Protein AF-A0A938LNA9-F1 (afdb_monomer_lite)

Radius of gyration: 14.67 Å; chains: 1; bounding box: 34×28×42 Å

Structure (mmCIF, N/CA/C/O backbone):
data_AF-A0A938LNA9-F1
#
_entry.id   AF-A0A938LNA9-F1
#
loop_
_atom_site.group_PDB
_atom_site.id
_atom_site.type_symbol
_atom_site.label_atom_id
_atom_site.label_alt_id
_atom_site.label_comp_id
_atom_site.label_asym_id
_atom_site.label_entity_id
_atom_site.label_seq_id
_atom_site.pdbx_PDB_ins_code
_atom_site.Cartn_x
_atom_site.Cartn_y
_atom_site.Cartn_z
_atom_site.occupancy
_atom_site.B_iso_or_equiv
_atom_site.auth_seq_id
_atom_site.auth_comp_id
_atom_site.auth_asym_id
_atom_site.auth_atom_id
_atom_site.pdbx_PDB_model_num
ATOM 1 N N . MET A 1 1 ? 15.488 -8.544 -20.578 1.00 65.88 1 MET A N 1
ATOM 2 C CA . MET A 1 1 ? 14.953 -7.813 -19.410 1.00 65.88 1 MET A CA 1
ATOM 3 C C . MET A 1 1 ? 13.830 -6.929 -19.903 1.00 65.88 1 MET A C 1
ATOM 5 O O . MET A 1 1 ? 14.088 -6.083 -20.751 1.00 65.88 1 MET A O 1
ATOM 9 N N . ASP A 1 2 ? 12.615 -7.144 -19.414 1.00 81.62 2 ASP A N 1
ATOM 10 C CA . ASP A 1 2 ? 11.465 -6.305 -19.762 1.00 81.62 2 ASP A CA 1
ATOM 11 C C . ASP A 1 2 ? 11.602 -4.916 -19.141 1.00 81.62 2 ASP A C 1
ATOM 13 O O . ASP A 1 2 ? 12.120 -4.757 -18.031 1.00 81.62 2 ASP A O 1
ATOM 17 N N . SER A 1 3 ? 11.161 -3.896 -19.876 1.00 93.69 3 SER A N 1
ATOM 18 C CA . SER A 1 3 ? 11.146 -2.529 -19.359 1.00 93.69 3 SER A CA 1
ATOM 19 C C . SER A 1 3 ? 10.048 -2.359 -18.302 1.00 93.69 3 SER A C 1
ATOM 21 O O . SER A 1 3 ? 9.056 -3.085 -18.305 1.00 93.69 3 SER A O 1
ATOM 23 N N . GLU A 1 4 ? 10.194 -1.366 -17.418 1.00 94.50 4 GLU A N 1
ATOM 24 C CA . GLU A 1 4 ? 9.159 -1.014 -16.429 1.00 94.50 4 GLU A CA 1
ATOM 25 C C . GLU A 1 4 ? 7.805 -0.767 -17.106 1.00 94.50 4 GLU A C 1
ATOM 27 O O . GLU A 1 4 ? 6.783 -1.276 -16.663 1.00 94.50 4 GLU A O 1
ATOM 32 N N . LEU A 1 5 ? 7.813 -0.041 -18.226 1.00 95.94 5 LEU A N 1
ATOM 33 C CA . LEU A 1 5 ? 6.607 0.272 -18.981 1.00 95.94 5 LEU A CA 1
ATOM 34 C C . LEU A 1 5 ? 5.895 -0.986 -19.494 1.00 95.94 5 LEU A C 1
ATOM 36 O O . LEU A 1 5 ? 4.668 -1.054 -19.427 1.00 95.94 5 LEU A O 1
ATOM 40 N N . GLU A 1 6 ? 6.650 -1.965 -19.995 1.00 96.19 6 GLU A N 1
ATOM 41 C CA . GLU A 1 6 ? 6.081 -3.217 -20.499 1.00 96.19 6 GLU A CA 1
ATOM 42 C C . GLU A 1 6 ? 5.485 -4.045 -19.361 1.00 96.19 6 GLU A C 1
ATOM 44 O O . GLU A 1 6 ? 4.317 -4.415 -19.450 1.00 96.19 6 GLU A O 1
ATOM 49 N N . LEU A 1 7 ? 6.212 -4.206 -18.247 1.00 96.81 7 LEU A N 1
ATOM 50 C CA . LEU A 1 7 ? 5.703 -4.896 -17.055 1.00 96.81 7 LEU A CA 1
ATOM 51 C C . LEU A 1 7 ? 4.415 -4.257 -16.518 1.00 96.81 7 LEU A C 1
ATOM 53 O O . LEU A 1 7 ? 3.485 -4.950 -16.120 1.00 96.81 7 LEU A O 1
ATOM 57 N N . VAL A 1 8 ? 4.326 -2.924 -16.515 1.00 96.56 8 VAL A N 1
ATOM 58 C CA . VAL A 1 8 ? 3.123 -2.213 -16.053 1.00 96.56 8 VAL A CA 1
ATOM 59 C C . VAL A 1 8 ? 1.944 -2.450 -16.996 1.00 96.56 8 VAL A C 1
ATOM 61 O O . VAL A 1 8 ? 0.807 -2.584 -16.540 1.00 96.56 8 VAL A O 1
ATOM 64 N N . ARG A 1 9 ? 2.186 -2.495 -18.310 1.00 95.25 9 ARG A N 1
ATOM 65 C CA . ARG A 1 9 ? 1.141 -2.737 -19.315 1.00 95.25 9 ARG A CA 1
ATOM 66 C C . ARG A 1 9 ? 0.580 -4.151 -19.214 1.00 95.25 9 ARG A C 1
ATOM 68 O O . ARG A 1 9 ? -0.640 -4.297 -19.183 1.00 95.25 9 ARG A O 1
ATOM 75 N N . THR A 1 10 ? 1.443 -5.158 -19.130 1.00 95.00 10 THR A N 1
ATOM 76 C CA . THR A 1 10 ? 1.045 -6.567 -19.000 1.00 95.00 10 THR A CA 1
ATOM 77 C C . THR A 1 10 ? 0.382 -6.835 -17.652 1.00 95.00 10 THR A C 1
ATOM 79 O O . THR A 1 10 ? -0.698 -7.423 -17.619 1.00 95.00 10 THR A O 1
ATOM 82 N N . ALA A 1 11 ? 0.922 -6.296 -16.554 1.00 94.69 11 ALA A N 1
ATOM 83 C CA . ALA A 1 11 ? 0.295 -6.392 -15.234 1.00 94.69 11 ALA A CA 1
ATOM 84 C C . ALA A 1 11 ? -1.116 -5.792 -15.219 1.00 94.69 11 ALA A C 1
ATOM 86 O O . ALA A 1 11 ? -2.048 -6.360 -14.652 1.00 94.69 11 ALA A O 1
ATOM 87 N N . ARG A 1 12 ? -1.316 -4.661 -15.903 1.00 92.81 12 ARG A N 1
ATOM 88 C CA . ARG A 1 12 ? -2.637 -4.037 -16.034 1.00 92.81 12 ARG A CA 1
ATOM 89 C C . ARG A 1 12 ? -3.614 -4.868 -16.872 1.00 92.81 12 ARG A C 1
ATOM 91 O O . ARG A 1 12 ? -4.820 -4.732 -16.682 1.00 92.81 12 ARG A O 1
ATOM 98 N N . ALA A 1 13 ? -3.109 -5.708 -17.772 1.00 91.75 13 ALA A N 1
ATOM 99 C CA . ALA A 1 13 ? -3.897 -6.678 -18.529 1.00 91.75 13 ALA A CA 1
ATOM 100 C C . ALA A 1 13 ? -4.195 -7.969 -17.739 1.00 91.75 13 ALA A C 1
ATOM 102 O O . ALA A 1 13 ? -4.878 -8.846 -18.261 1.00 91.75 13 ALA A O 1
ATOM 103 N N . GLY A 1 14 ? -3.728 -8.072 -16.489 1.00 88.88 14 GLY A N 1
ATOM 104 C CA . GLY A 1 14 ? -3.977 -9.207 -15.599 1.00 88.88 14 GLY A CA 1
ATOM 105 C C . GLY A 1 14 ? -2.796 -10.163 -15.437 1.00 88.88 14 GLY A C 1
ATOM 106 O O . GLY A 1 14 ? -2.947 -11.174 -14.758 1.00 88.88 14 GLY A O 1
ATOM 107 N N . ASP A 1 15 ? -1.628 -9.864 -16.018 1.00 93.25 15 ASP A N 1
ATOM 108 C CA . ASP A 1 15 ? -0.441 -10.703 -15.837 1.00 93.25 15 ASP A CA 1
ATOM 109 C C . ASP A 1 15 ? 0.194 -10.497 -14.453 1.00 93.25 15 ASP A C 1
ATOM 111 O O . ASP A 1 15 ? 0.938 -9.542 -14.203 1.00 93.25 15 ASP A O 1
ATOM 115 N N . LEU A 1 16 ? -0.122 -11.406 -13.534 1.00 89.69 16 LEU A N 1
ATOM 116 C CA . LEU A 1 16 ? 0.343 -11.356 -12.149 1.00 89.69 16 LEU A CA 1
ATOM 117 C C . LEU A 1 16 ? 1.859 -11.533 -12.027 1.00 89.69 16 LEU A C 1
ATOM 119 O O . LEU A 1 16 ? 2.455 -10.976 -11.107 1.00 89.69 16 LEU A O 1
ATOM 123 N N . ASP A 1 17 ? 2.485 -12.238 -12.967 1.00 93.12 17 ASP A N 1
ATOM 124 C CA . ASP A 1 17 ? 3.931 -12.464 -12.975 1.00 93.12 17 ASP A CA 1
ATOM 125 C C . ASP A 1 17 ? 4.685 -11.151 -13.246 1.00 93.12 17 ASP A C 1
ATOM 127 O O . ASP A 1 17 ? 5.601 -10.768 -12.511 1.00 93.12 17 ASP A O 1
ATOM 131 N N . SER A 1 18 ? 4.213 -10.364 -14.222 1.00 95.38 18 SER A N 1
ATOM 132 C CA . SER A 1 18 ? 4.719 -9.007 -14.456 1.00 95.38 18 SER A CA 1
ATOM 133 C C . SER A 1 18 ? 4.556 -8.101 -13.239 1.00 95.38 18 SER A C 1
ATOM 135 O O . SER A 1 18 ? 5.456 -7.311 -12.940 1.00 95.38 18 SER A O 1
ATOM 137 N N . PHE A 1 19 ? 3.441 -8.215 -12.510 1.00 94.06 19 PHE A N 1
ATOM 138 C CA . PHE A 1 19 ? 3.267 -7.464 -11.269 1.00 94.06 19 PHE A CA 1
ATOM 139 C C . PHE A 1 19 ? 4.233 -7.933 -10.175 1.00 94.06 19 PHE A C 1
ATOM 141 O O . PHE A 1 19 ? 4.837 -7.093 -9.514 1.00 94.06 19 PHE A O 1
ATOM 148 N N . GLY A 1 20 ? 4.449 -9.243 -10.027 1.00 93.06 20 GLY A N 1
ATOM 149 C CA . GLY A 1 20 ? 5.432 -9.808 -9.099 1.00 93.06 20 GLY A CA 1
ATOM 150 C C . GLY A 1 20 ? 6.837 -9.251 -9.334 1.00 93.06 20 GLY A C 1
ATOM 151 O O . GLY A 1 20 ? 7.494 -8.791 -8.402 1.00 93.06 20 GLY A O 1
ATOM 152 N N . ARG A 1 21 ? 7.252 -9.142 -10.597 1.00 95.75 21 ARG A N 1
ATOM 153 C CA . ARG A 1 21 ? 8.543 -8.541 -10.973 1.00 95.75 21 ARG A CA 1
ATOM 154 C C . ARG A 1 21 ? 8.621 -7.043 -10.670 1.00 95.75 21 ARG A C 1
ATOM 156 O O . ARG A 1 21 ? 9.690 -6.533 -10.328 1.00 95.75 21 ARG A O 1
ATOM 163 N N . LEU A 1 22 ? 7.504 -6.317 -10.773 1.00 96.38 22 LEU A N 1
ATOM 164 C CA . LEU A 1 22 ? 7.428 -4.939 -10.277 1.00 96.38 22 LEU A CA 1
ATOM 165 C C . LEU A 1 22 ? 7.570 -4.910 -8.747 1.00 96.38 22 LEU A C 1
ATOM 167 O O . LEU A 1 22 ? 8.320 -4.081 -8.236 1.00 96.38 22 LEU A O 1
ATOM 171 N N . CYS A 1 23 ? 6.922 -5.820 -8.014 1.00 95.00 23 CYS A N 1
ATOM 172 C CA . CYS A 1 23 ? 7.065 -5.915 -6.559 1.00 95.00 23 CYS A CA 1
ATOM 173 C C . CYS A 1 23 ? 8.522 -6.112 -6.142 1.00 95.00 23 CYS A C 1
ATOM 175 O O . CYS A 1 23 ? 9.035 -5.315 -5.360 1.00 95.00 23 CYS A O 1
ATOM 177 N N . GLU A 1 24 ? 9.211 -7.095 -6.719 1.00 95.62 24 GLU A N 1
ATOM 178 C CA . GLU A 1 24 ? 10.634 -7.351 -6.461 1.00 95.62 24 GLU A CA 1
ATOM 179 C C . GLU A 1 24 ? 11.489 -6.100 -6.692 1.00 95.62 24 GLU A C 1
ATOM 181 O O . GLU A 1 24 ? 12.317 -5.730 -5.857 1.00 95.62 24 GLU A O 1
ATOM 186 N N . ARG A 1 25 ? 11.244 -5.392 -7.802 1.00 96.81 25 ARG A N 1
ATOM 187 C CA . ARG A 1 25 ? 11.991 -4.184 -8.171 1.00 96.81 25 ARG A CA 1
ATOM 188 C C . ARG A 1 25 ? 11.780 -3.020 -7.201 1.00 96.81 25 ARG A C 1
ATOM 190 O O . ARG A 1 25 ? 12.708 -2.239 -6.987 1.00 96.81 25 ARG A O 1
ATOM 197 N N . TYR A 1 26 ? 10.576 -2.866 -6.651 1.00 97.69 26 TYR A N 1
ATOM 198 C CA . TYR A 1 26 ? 10.221 -1.716 -5.812 1.00 97.69 26 TYR A CA 1
ATOM 199 C C . TYR A 1 26 ? 10.151 -2.017 -4.320 1.00 97.69 26 TYR A C 1
ATOM 201 O O . TYR A 1 26 ? 9.979 -1.073 -3.552 1.00 97.69 26 TYR A O 1
ATOM 209 N N . TYR A 1 27 ? 10.323 -3.270 -3.891 1.00 97.50 27 TYR A N 1
ATOM 210 C CA . TYR A 1 27 ? 10.188 -3.651 -2.486 1.00 97.50 27 TYR A CA 1
ATOM 211 C C . TYR A 1 27 ? 11.100 -2.818 -1.580 1.00 97.50 27 TYR A C 1
ATOM 213 O O . TYR A 1 27 ? 10.611 -2.045 -0.758 1.00 97.50 27 TYR A O 1
ATOM 221 N N . ALA A 1 28 ? 12.417 -2.873 -1.796 1.00 97.75 28 ALA A N 1
ATOM 222 C CA . ALA A 1 28 ? 13.371 -2.119 -0.983 1.00 97.75 28 ALA A CA 1
ATOM 223 C C . ALA A 1 28 ? 13.150 -0.586 -1.040 1.00 97.75 28 ALA A C 1
ATOM 225 O O . ALA A 1 28 ? 13.123 0.043 0.022 1.00 97.75 28 ALA A O 1
ATOM 226 N N . PRO A 1 29 ? 12.922 0.041 -2.217 1.00 98.12 29 PRO A N 1
ATOM 227 C CA . PRO A 1 29 ? 12.532 1.450 -2.285 1.00 98.12 29 PRO A CA 1
ATOM 228 C C . PRO A 1 29 ? 11.278 1.804 -1.474 1.00 98.12 29 PRO A C 1
ATOM 230 O O . PRO A 1 29 ? 11.262 2.837 -0.805 1.00 98.12 29 PRO A O 1
ATOM 233 N N . LEU A 1 30 ? 10.229 0.974 -1.511 1.00 98.31 30 LEU A N 1
ATOM 234 C CA . LEU A 1 30 ? 9.006 1.232 -0.750 1.00 98.31 30 LEU A CA 1
ATOM 235 C C . LEU A 1 30 ? 9.211 1.055 0.752 1.00 98.31 30 LEU A C 1
ATOM 237 O O . LEU A 1 30 ? 8.745 1.900 1.514 1.00 98.31 30 LEU A O 1
ATOM 241 N N . VAL A 1 31 ? 9.953 0.031 1.178 1.00 98.31 31 VAL A N 1
ATOM 242 C CA . VAL A 1 31 ? 10.320 -0.145 2.591 1.00 98.31 31 VAL A CA 1
ATOM 243 C C . VAL A 1 31 ? 11.079 1.084 3.094 1.00 98.31 31 VAL A C 1
ATOM 245 O O . VAL A 1 31 ? 10.757 1.609 4.156 1.00 98.31 31 VAL A O 1
ATOM 248 N N . ALA A 1 32 ? 12.017 1.628 2.312 1.00 98.38 32 ALA A N 1
ATOM 249 C CA . ALA A 1 32 ? 12.734 2.850 2.680 1.00 98.38 32 ALA A CA 1
ATOM 250 C C . ALA A 1 32 ? 11.803 4.074 2.804 1.00 98.38 32 ALA A C 1
ATOM 252 O O . ALA A 1 32 ? 11.934 4.865 3.743 1.00 98.38 32 ALA A O 1
ATOM 253 N N . VAL A 1 33 ? 10.836 4.221 1.890 1.00 98.44 33 VAL A N 1
ATOM 254 C CA . VAL A 1 33 ? 9.816 5.283 1.954 1.00 98.44 33 VAL A CA 1
ATOM 255 C C . VAL A 1 33 ? 8.956 5.146 3.211 1.00 98.44 33 VAL A C 1
ATOM 257 O O . VAL A 1 33 ? 8.777 6.129 3.935 1.00 98.44 33 VAL A O 1
ATOM 260 N N . ALA A 1 34 ? 8.446 3.946 3.489 1.00 98.19 34 ALA A N 1
ATOM 261 C CA . ALA A 1 34 ? 7.607 3.673 4.650 1.00 98.19 34 ALA A CA 1
ATOM 262 C C . ALA A 1 34 ? 8.378 3.868 5.963 1.00 98.19 34 ALA A C 1
ATOM 264 O O . ALA A 1 34 ? 7.892 4.545 6.870 1.00 98.19 34 ALA A O 1
ATOM 265 N N . TYR A 1 35 ? 9.623 3.391 6.032 1.00 98.25 35 TYR A N 1
ATOM 266 C CA . TYR A 1 35 ? 10.514 3.587 7.176 1.00 98.25 35 TYR A CA 1
ATOM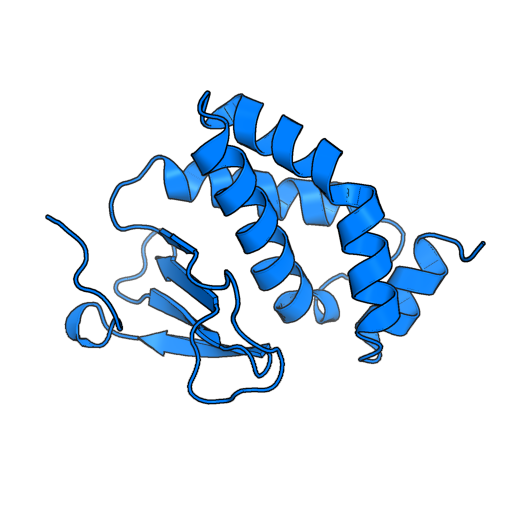 267 C C . TYR A 1 35 ? 10.789 5.069 7.454 1.00 98.25 35 TYR A C 1
ATOM 269 O O . TYR A 1 35 ? 10.877 5.495 8.607 1.00 98.25 35 TYR A O 1
ATOM 277 N N . GLY A 1 36 ? 10.860 5.896 6.406 1.00 98.06 36 GLY A N 1
ATOM 278 C CA . GLY A 1 36 ? 10.959 7.349 6.530 1.00 98.06 36 GLY A CA 1
ATOM 279 C C . GLY A 1 36 ? 9.845 7.972 7.382 1.00 98.06 36 GLY A C 1
ATOM 280 O O . GLY A 1 36 ? 10.107 8.958 8.074 1.00 98.06 36 GLY A O 1
ATOM 281 N N . VAL A 1 37 ? 8.650 7.374 7.364 1.00 97.56 37 VAL A N 1
ATOM 282 C CA . VAL A 1 37 ? 7.458 7.812 8.106 1.00 97.56 37 VAL A CA 1
ATOM 283 C C . VAL A 1 37 ? 7.327 7.087 9.446 1.00 97.56 37 VAL A C 1
ATOM 285 O O . VAL A 1 37 ? 7.111 7.739 10.462 1.00 97.56 37 VAL A O 1
ATOM 288 N N . LEU A 1 38 ? 7.465 5.761 9.444 1.00 96.75 38 LEU A N 1
ATOM 289 C CA . LEU A 1 38 ? 7.128 4.903 10.583 1.00 96.75 38 LEU A CA 1
ATOM 290 C C . LEU A 1 38 ? 8.262 4.751 11.597 1.00 96.75 38 LEU A C 1
ATOM 292 O O . LEU A 1 38 ? 7.989 4.546 12.773 1.00 96.75 38 LEU A O 1
ATOM 296 N N . LYS A 1 39 ? 9.524 4.862 11.156 1.00 97.00 39 LYS A N 1
ATOM 297 C CA . LYS A 1 39 ? 10.725 4.631 11.986 1.00 97.00 39 LYS A CA 1
ATOM 298 C C . LYS A 1 39 ? 10.769 3.255 12.667 1.00 97.00 39 LYS A C 1
ATOM 300 O O . LYS A 1 39 ? 11.514 3.070 1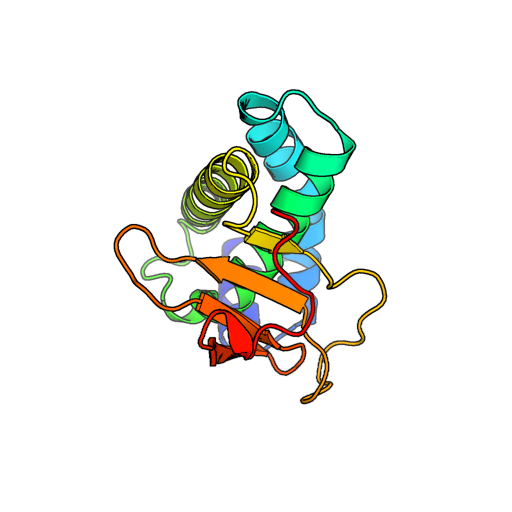3.622 1.00 97.00 39 LYS A O 1
ATOM 305 N N . ASP A 1 40 ? 10.030 2.295 12.126 1.00 96.56 40 ASP A N 1
ATOM 306 C CA . ASP A 1 40 ? 9.982 0.902 12.549 1.00 96.56 40 ASP A CA 1
ATOM 307 C C . ASP A 1 40 ? 10.130 0.027 11.300 1.00 96.56 40 ASP A C 1
ATOM 309 O O . ASP A 1 40 ? 9.480 0.282 10.283 1.00 96.56 40 ASP A O 1
ATOM 313 N N . HIS A 1 41 ? 11.043 -0.943 11.342 1.00 95.56 41 HIS A N 1
ATOM 314 C CA . HIS A 1 41 ? 11.348 -1.768 10.176 1.00 95.56 41 HIS A CA 1
ATOM 315 C C . HIS A 1 41 ? 10.214 -2.743 9.852 1.00 95.56 41 HIS A C 1
ATOM 317 O O . HIS A 1 41 ? 9.818 -2.831 8.695 1.00 95.56 41 HIS A O 1
ATOM 323 N N . GLN A 1 42 ? 9.646 -3.397 10.865 1.00 92.56 42 GLN A N 1
ATOM 324 C CA . GLN A 1 42 ? 8.572 -4.371 10.690 1.00 92.56 42 GLN A CA 1
ATOM 325 C C . GLN A 1 42 ? 7.322 -3.694 10.118 1.00 92.56 42 GLN A C 1
ATOM 327 O O . GLN A 1 42 ? 6.768 -4.145 9.119 1.00 92.56 42 GLN A O 1
ATOM 332 N N . LEU A 1 43 ? 6.928 -2.550 10.690 1.00 92.88 43 LEU A N 1
ATOM 333 C CA . LEU A 1 43 ? 5.790 -1.781 10.179 1.00 92.88 43 LEU A CA 1
ATOM 334 C C . LEU A 1 43 ? 6.056 -1.228 8.773 1.00 92.88 43 LEU A C 1
ATOM 336 O O . LEU A 1 43 ? 5.131 -1.098 7.974 1.00 92.88 43 LEU A O 1
ATOM 340 N N . ALA A 1 44 ? 7.307 -0.891 8.447 1.00 96.44 44 ALA A N 1
ATOM 341 C CA . ALA A 1 44 ? 7.664 -0.439 7.107 1.00 96.44 44 ALA A CA 1
ATOM 342 C C . ALA A 1 44 ? 7.535 -1.552 6.056 1.00 96.44 44 ALA A C 1
ATOM 344 O O . ALA A 1 44 ? 7.075 -1.275 4.945 1.00 96.44 44 ALA A O 1
ATOM 345 N N . GLU A 1 45 ? 7.906 -2.788 6.395 1.00 95.50 45 GLU A N 1
ATOM 346 C CA . GLU A 1 45 ? 7.690 -3.955 5.535 1.00 95.50 45 GLU A CA 1
ATOM 347 C C . GLU A 1 45 ? 6.200 -4.231 5.330 1.00 95.50 45 GLU A C 1
ATOM 349 O O . GLU A 1 45 ? 5.751 -4.324 4.184 1.00 95.50 45 GLU A O 1
ATOM 354 N N . ASP A 1 46 ? 5.415 -4.248 6.410 1.00 92.25 46 ASP A N 1
ATOM 355 C CA . ASP A 1 46 ? 3.961 -4.438 6.343 1.00 92.25 46 ASP A CA 1
ATOM 356 C C . ASP A 1 46 ? 3.290 -3.350 5.487 1.00 92.25 46 ASP A C 1
ATOM 358 O O . ASP A 1 46 ? 2.451 -3.638 4.628 1.00 92.25 46 ASP A O 1
ATOM 362 N N . ALA A 1 47 ? 3.697 -2.087 5.656 1.00 95.19 47 ALA A N 1
ATOM 363 C CA . ALA A 1 47 ? 3.192 -0.970 4.864 1.00 95.19 47 ALA A CA 1
ATOM 364 C C . ALA A 1 47 ? 3.591 -1.065 3.381 1.00 95.19 47 ALA A C 1
ATOM 366 O O . ALA A 1 47 ? 2.805 -0.685 2.507 1.00 95.19 47 ALA A O 1
ATOM 367 N N . ALA A 1 48 ? 4.788 -1.565 3.064 1.00 96.50 48 ALA A N 1
ATOM 368 C CA . ALA A 1 48 ? 5.207 -1.789 1.682 1.00 96.50 48 ALA A CA 1
ATOM 369 C C . ALA A 1 48 ? 4.379 -2.905 1.025 1.00 96.50 48 ALA A C 1
ATOM 371 O O . ALA A 1 48 ? 3.865 -2.714 -0.080 1.00 96.50 48 ALA A O 1
ATOM 372 N N . GLN A 1 49 ? 4.182 -4.030 1.716 1.00 94.38 49 GLN A N 1
ATOM 373 C CA . GLN A 1 49 ? 3.356 -5.141 1.234 1.00 94.38 49 GLN A CA 1
ATOM 374 C C . GLN A 1 49 ? 1.898 -4.713 1.023 1.00 94.38 49 GLN A C 1
ATOM 376 O O . GLN A 1 49 ? 1.310 -4.959 -0.033 1.00 94.38 49 GLN A O 1
ATOM 381 N N . GLU A 1 50 ? 1.331 -3.971 1.973 1.00 95.00 50 GLU A N 1
ATOM 382 C CA . GLU A 1 50 ? -0.002 -3.401 1.824 1.00 95.00 50 GLU A CA 1
ATOM 383 C C . GLU A 1 50 ? -0.087 -2.403 0.656 1.00 95.00 50 GLU A C 1
ATOM 385 O O . GLU A 1 50 ? -1.083 -2.383 -0.075 1.00 95.00 50 GLU A O 1
ATOM 390 N N . ALA A 1 51 ? 0.950 -1.594 0.427 1.00 96.62 51 ALA A N 1
ATOM 391 C CA . ALA A 1 51 ? 0.997 -0.689 -0.716 1.00 96.62 51 ALA A CA 1
ATOM 392 C C . ALA A 1 51 ? 0.971 -1.439 -2.052 1.00 96.62 51 ALA A C 1
ATOM 394 O O . ALA A 1 51 ? 0.293 -0.984 -2.975 1.00 96.62 51 ALA A O 1
ATOM 395 N N . PHE A 1 52 ? 1.637 -2.593 -2.152 1.00 95.69 52 PHE A N 1
ATOM 396 C CA . PHE A 1 52 ? 1.542 -3.459 -3.327 1.00 95.69 52 PHE A CA 1
ATOM 397 C C . PHE A 1 52 ? 0.146 -4.050 -3.492 1.00 95.69 52 PHE A C 1
ATOM 399 O O . PHE A 1 52 ? -0.390 -3.985 -4.594 1.00 95.69 52 PHE A O 1
ATOM 406 N N . ALA A 1 53 ? -0.484 -4.541 -2.421 1.00 92.31 53 ALA A N 1
ATOM 407 C CA . ALA A 1 53 ? -1.849 -5.064 -2.485 1.00 92.31 53 ALA A CA 1
ATOM 408 C C . ALA A 1 53 ? -2.844 -3.991 -2.962 1.00 92.31 53 ALA A C 1
ATOM 410 O O . ALA A 1 53 ? -3.577 -4.183 -3.935 1.00 92.31 53 ALA A O 1
ATOM 411 N N . ARG A 1 54 ? -2.819 -2.801 -2.343 1.00 94.38 54 ARG A N 1
ATOM 412 C CA . ARG A 1 54 ? -3.646 -1.659 -2.773 1.00 94.38 54 ARG A CA 1
ATOM 413 C C . ARG A 1 54 ? -3.279 -1.201 -4.192 1.00 94.38 54 ARG A C 1
ATOM 415 O O . ARG A 1 54 ? -4.158 -0.792 -4.956 1.00 94.38 54 ARG A O 1
ATOM 422 N N . GLY A 1 55 ? -1.997 -1.265 -4.547 1.00 95.62 55 GLY A N 1
ATOM 423 C CA . GLY A 1 55 ? -1.464 -0.962 -5.871 1.00 95.62 55 GLY A CA 1
ATOM 424 C C . GLY A 1 55 ? -2.046 -1.881 -6.938 1.00 95.62 55 GLY A C 1
ATOM 425 O O . GLY A 1 55 ? -2.685 -1.388 -7.860 1.00 95.62 55 GLY A O 1
ATOM 426 N N . LEU A 1 56 ? -1.924 -3.197 -6.780 1.00 93.69 56 LEU A N 1
ATOM 427 C CA . LEU A 1 56 ? -2.428 -4.199 -7.720 1.00 93.69 56 LEU A CA 1
ATOM 428 C C . LEU A 1 56 ? -3.907 -3.975 -8.039 1.00 93.69 56 LEU A C 1
ATOM 430 O O . LEU A 1 56 ? -4.289 -3.817 -9.198 1.00 93.69 56 LEU A O 1
ATOM 434 N N . VAL A 1 57 ? -4.730 -3.836 -6.999 1.00 92.00 57 VAL A N 1
ATOM 435 C CA . VAL A 1 57 ? -6.175 -3.664 -7.172 1.00 92.00 57 VAL A CA 1
ATOM 436 C C . VAL A 1 57 ? -6.529 -2.330 -7.835 1.00 92.00 57 VAL A C 1
ATOM 438 O O . VAL A 1 57 ? -7.511 -2.227 -8.570 1.00 92.00 57 VAL A O 1
ATOM 441 N N . SER A 1 58 ? -5.728 -1.284 -7.622 1.00 93.44 58 SER A N 1
ATOM 442 C CA . SER A 1 58 ? -5.947 0.038 -8.223 1.00 93.44 58 SER A CA 1
ATOM 443 C C . SER A 1 58 ? -5.159 0.285 -9.511 1.00 93.44 58 SER A C 1
ATOM 445 O O . SER A 1 58 ? -5.314 1.353 -10.109 1.00 93.44 58 SER A O 1
ATOM 447 N N . LEU A 1 59 ? -4.378 -0.689 -9.988 1.00 94.69 59 LEU A N 1
ATOM 448 C CA . LEU A 1 59 ? -3.479 -0.543 -11.135 1.00 94.69 59 LEU A CA 1
ATOM 449 C C . LEU A 1 59 ? -4.225 -0.136 -12.410 1.00 94.69 59 LEU A C 1
ATOM 451 O O . LEU A 1 59 ? -3.746 0.695 -13.180 1.00 94.69 59 LEU A O 1
ATOM 455 N N . HIS A 1 60 ? -5.453 -0.626 -12.592 1.00 91.19 60 HIS A N 1
ATOM 456 C CA . HIS A 1 60 ? -6.328 -0.241 -13.703 1.00 91.19 60 HIS A CA 1
ATOM 457 C C . HIS A 1 60 ? -6.604 1.276 -13.777 1.00 91.19 60 HIS A C 1
ATOM 459 O O . HIS A 1 60 ? -6.910 1.789 -14.858 1.00 91.19 60 HIS A O 1
ATOM 465 N N . ARG A 1 61 ? -6.471 1.999 -12.652 1.00 91.75 61 ARG A N 1
ATOM 466 C CA . ARG A 1 61 ? -6.678 3.454 -12.522 1.00 91.75 61 ARG A CA 1
ATOM 467 C C . ARG A 1 61 ? -5.427 4.279 -12.819 1.00 91.75 61 ARG A C 1
ATOM 469 O O . ARG A 1 61 ? -5.524 5.507 -12.875 1.00 91.75 61 ARG A O 1
ATOM 476 N N . LEU A 1 62 ? -4.264 3.649 -12.996 1.00 94.19 62 LEU A N 1
ATOM 477 C CA . LEU A 1 62 ? -3.047 4.344 -13.402 1.00 94.19 62 LEU A CA 1
ATOM 478 C C . LEU A 1 62 ? -3.227 4.894 -14.825 1.00 94.19 62 LEU A C 1
ATOM 480 O O . LEU A 1 62 ? -3.279 4.147 -15.802 1.00 94.19 62 LEU A O 1
ATOM 484 N N . LYS A 1 63 ? -3.347 6.221 -14.936 1.00 91.00 63 LYS A N 1
ATOM 485 C CA . LYS A 1 63 ? -3.589 6.912 -16.213 1.00 91.00 63 LYS A CA 1
ATOM 486 C C . LYS A 1 63 ? -2.388 6.826 -17.155 1.00 91.00 63 LYS A C 1
ATOM 488 O O . LYS A 1 63 ? -2.559 6.568 -18.340 1.00 91.00 63 LYS A O 1
ATOM 493 N N . GLU A 1 64 ? -1.188 7.012 -16.611 1.00 94.81 64 GLU A N 1
ATOM 494 C CA . GLU A 1 64 ? 0.075 7.030 -17.350 1.00 94.81 64 GLU A CA 1
ATOM 495 C C . GLU A 1 64 ? 0.969 5.877 -16.864 1.00 94.81 64 GLU A C 1
ATOM 497 O O . GLU A 1 64 ? 1.579 5.998 -15.800 1.00 94.81 64 GLU A O 1
ATOM 502 N N . PRO A 1 65 ? 1.081 4.765 -17.615 1.00 93.38 65 PRO A N 1
ATOM 503 C CA . PRO A 1 65 ? 1.915 3.623 -17.229 1.00 93.38 65 PRO A CA 1
ATOM 504 C C . PRO A 1 65 ? 3.385 3.977 -16.950 1.00 93.38 65 PRO A C 1
ATOM 506 O O . PRO A 1 65 ? 3.986 3.418 -16.043 1.00 93.38 65 PRO A O 1
ATOM 509 N N . GLY A 1 66 ? 3.942 4.968 -17.657 1.00 94.38 66 GLY A N 1
ATOM 510 C CA . GLY A 1 66 ? 5.306 5.465 -17.422 1.00 94.38 66 GLY A CA 1
ATOM 511 C C . GLY A 1 66 ? 5.495 6.258 -16.120 1.00 94.38 66 GLY A C 1
ATOM 512 O O . GLY A 1 66 ? 6.599 6.706 -15.835 1.00 94.38 66 GLY A O 1
ATOM 513 N N . ARG A 1 67 ? 4.432 6.464 -15.331 1.00 95.94 67 ARG A N 1
ATOM 514 C CA . ARG A 1 67 ? 4.478 7.104 -14.006 1.00 95.94 67 ARG A CA 1
ATOM 515 C C . ARG A 1 67 ? 4.199 6.112 -12.876 1.00 95.94 67 ARG A C 1
ATOM 517 O O . ARG A 1 67 ? 3.737 6.516 -11.808 1.00 95.94 67 ARG A O 1
ATOM 524 N N . PHE A 1 68 ? 4.472 4.827 -13.093 1.00 96.69 68 PHE A N 1
ATOM 525 C CA . PHE A 1 68 ? 4.224 3.779 -12.107 1.00 96.69 68 PHE A CA 1
ATOM 526 C C . PHE A 1 68 ? 4.970 4.020 -10.790 1.00 96.69 68 PHE A C 1
ATOM 528 O O . PHE A 1 68 ? 4.332 4.070 -9.740 1.00 96.69 68 PHE A O 1
ATOM 535 N N . ALA A 1 69 ? 6.284 4.262 -10.832 1.00 95.94 69 ALA A N 1
ATOM 536 C CA . ALA A 1 69 ? 7.084 4.487 -9.626 1.00 95.94 69 ALA A CA 1
ATOM 537 C C . ALA A 1 69 ? 6.551 5.624 -8.717 1.00 95.94 69 ALA A C 1
ATOM 539 O O . ALA A 1 69 ? 6.256 5.360 -7.549 1.00 95.94 69 ALA A O 1
ATOM 540 N N . PRO A 1 70 ? 6.354 6.874 -9.194 1.00 97.12 70 PRO A N 1
ATOM 541 C CA . PRO A 1 70 ? 5.830 7.946 -8.342 1.00 97.12 70 PRO A CA 1
ATOM 542 C C . PRO A 1 70 ? 4.383 7.700 -7.886 1.00 97.12 70 PRO A C 1
ATOM 544 O O . PRO A 1 70 ? 4.001 8.122 -6.792 1.00 97.12 70 PRO A O 1
ATOM 547 N N . TRP A 1 71 ? 3.572 7.009 -8.693 1.00 97.62 71 TRP A N 1
ATOM 548 C CA . TRP A 1 71 ? 2.224 6.605 -8.299 1.00 97.62 71 TRP A CA 1
ATOM 549 C C . TRP A 1 71 ? 2.247 5.600 -7.141 1.00 97.62 71 TRP A C 1
ATOM 551 O O . TRP A 1 71 ? 1.547 5.798 -6.146 1.00 97.62 71 TRP A O 1
ATOM 561 N N . LEU A 1 72 ? 3.103 4.582 -7.222 1.00 97.69 72 LEU A N 1
ATOM 562 C CA . LEU A 1 72 ? 3.243 3.554 -6.196 1.00 97.69 72 LEU A CA 1
ATOM 563 C C . LEU A 1 72 ? 3.836 4.121 -4.898 1.00 97.69 72 LEU A C 1
ATOM 565 O O . LEU A 1 72 ? 3.322 3.853 -3.813 1.00 97.69 72 LEU A O 1
ATOM 569 N N . VAL A 1 73 ? 4.843 4.995 -4.997 1.00 97.88 73 VAL A N 1
ATOM 570 C CA . VAL A 1 73 ? 5.407 5.718 -3.842 1.00 97.88 73 VAL A CA 1
ATOM 571 C C . VAL A 1 73 ? 4.336 6.552 -3.132 1.00 97.88 73 VAL A C 1
ATOM 573 O O . VAL A 1 73 ? 4.300 6.594 -1.902 1.00 97.88 73 VAL A O 1
ATOM 576 N N . ARG A 1 74 ? 3.418 7.187 -3.876 1.00 97.06 74 ARG A N 1
ATOM 577 C CA . ARG A 1 74 ? 2.293 7.924 -3.277 1.00 97.06 74 ARG A CA 1
ATOM 578 C C . ARG A 1 74 ? 1.349 7.001 -2.506 1.00 97.06 74 ARG A C 1
ATOM 580 O O . ARG A 1 74 ? 0.894 7.391 -1.432 1.00 97.06 74 ARG A O 1
ATOM 587 N N . ILE A 1 75 ? 1.053 5.811 -3.032 1.00 96.88 75 ILE A N 1
ATOM 588 C CA . ILE A 1 75 ? 0.250 4.807 -2.318 1.00 96.88 75 ILE A CA 1
ATOM 589 C C . ILE A 1 75 ? 0.967 4.402 -1.031 1.00 96.88 75 ILE A C 1
ATOM 591 O O . ILE A 1 75 ? 0.379 4.521 0.039 1.00 96.88 75 ILE A O 1
ATOM 595 N N . CYS A 1 76 ? 2.242 4.020 -1.119 1.00 98.06 76 CYS A N 1
ATOM 596 C CA . CYS A 1 76 ? 3.045 3.602 0.029 1.00 98.06 76 CYS A CA 1
ATOM 597 C C . CYS A 1 76 ? 3.119 4.670 1.122 1.00 98.06 76 CYS A C 1
ATOM 599 O O . CYS A 1 76 ? 2.878 4.377 2.288 1.00 98.06 76 CYS A O 1
ATOM 601 N N . ARG A 1 77 ? 3.340 5.937 0.757 1.00 97.44 77 ARG A N 1
ATOM 602 C CA . ARG A 1 77 ? 3.343 7.032 1.731 1.00 97.44 77 ARG A CA 1
ATOM 603 C C . ARG A 1 77 ? 1.992 7.196 2.431 1.00 97.44 77 ARG A C 1
ATOM 605 O O . ARG A 1 77 ? 1.970 7.504 3.617 1.00 97.44 77 ARG A O 1
ATOM 612 N N . ASN A 1 78 ? 0.879 7.015 1.718 1.00 95.31 78 ASN A N 1
ATOM 613 C CA . ASN A 1 78 ? -0.448 7.070 2.333 1.00 95.31 78 ASN A CA 1
ATOM 614 C C . ASN A 1 78 ? -0.664 5.889 3.284 1.00 95.31 78 ASN A C 1
ATOM 616 O O . ASN A 1 78 ? -1.103 6.113 4.403 1.00 95.31 78 ASN A O 1
ATOM 620 N N . VAL A 1 79 ? -0.290 4.672 2.874 1.00 96.06 79 VAL A N 1
ATOM 621 C CA . VAL A 1 79 ? -0.346 3.477 3.732 1.00 96.06 79 VAL A CA 1
ATOM 622 C C . VAL A 1 79 ? 0.481 3.684 4.998 1.00 96.06 79 VAL A C 1
ATOM 624 O O . VAL A 1 79 ? -0.024 3.479 6.093 1.00 96.06 79 VAL A O 1
ATOM 627 N N . ALA A 1 80 ? 1.715 4.171 4.874 1.00 96.25 80 ALA A N 1
ATOM 628 C CA . ALA A 1 80 ? 2.573 4.427 6.024 1.00 96.25 80 ALA A CA 1
ATOM 629 C C . ALA A 1 80 ? 1.971 5.469 6.984 1.00 96.25 80 ALA A C 1
ATOM 631 O O . ALA A 1 80 ? 2.112 5.340 8.192 1.00 96.25 80 ALA A O 1
ATOM 632 N N . VAL A 1 81 ? 1.263 6.483 6.471 1.00 94.31 81 VAL A N 1
ATOM 633 C CA . VAL A 1 81 ? 0.515 7.435 7.311 1.00 94.31 81 VAL A CA 1
ATOM 634 C C . VAL A 1 81 ? -0.711 6.786 7.956 1.00 94.31 81 VAL A C 1
ATOM 636 O O . VAL A 1 81 ? -1.031 7.122 9.088 1.00 94.31 81 VAL A O 1
ATOM 639 N N . ASP A 1 82 ? -1.401 5.869 7.279 1.00 91.69 82 ASP A N 1
ATOM 640 C CA . ASP A 1 82 ? -2.515 5.131 7.884 1.00 91.69 82 ASP A CA 1
ATOM 641 C C . ASP A 1 82 ? -2.001 4.267 9.058 1.00 91.69 82 ASP A C 1
ATOM 643 O O . ASP A 1 82 ? -2.578 4.263 10.143 1.00 91.69 82 ASP A O 1
ATOM 647 N N . HIS A 1 83 ? -0.842 3.624 8.909 1.00 91.12 83 HIS A N 1
ATOM 648 C CA . HIS A 1 83 ? -0.218 2.822 9.971 1.00 91.12 83 HIS A CA 1
ATOM 649 C C . HIS A 1 83 ? 0.173 3.628 11.224 1.00 91.12 83 HIS A C 1
ATOM 651 O O . HIS A 1 83 ? 0.288 3.043 12.298 1.00 91.12 83 HIS A O 1
ATOM 657 N N . THR A 1 84 ? 0.313 4.961 11.149 1.00 91.06 84 THR A N 1
ATOM 658 C CA . THR A 1 84 ? 0.528 5.784 12.360 1.00 91.06 84 THR A CA 1
ATOM 659 C C . THR A 1 84 ? -0.745 5.985 13.182 1.00 91.06 84 THR A C 1
ATOM 661 O O . THR A 1 84 ? -0.674 6.375 14.348 1.00 91.06 84 THR A O 1
ATOM 664 N N . VAL A 1 85 ? -1.916 5.730 12.594 1.00 88.38 85 VAL A N 1
ATOM 665 C CA . VAL A 1 85 ? -3.214 5.860 13.253 1.00 88.38 85 VAL A CA 1
ATOM 666 C C . VAL A 1 85 ? -3.718 4.470 13.618 1.00 88.38 85 VAL A C 1
ATOM 668 O O . VAL A 1 85 ? -4.122 3.686 12.753 1.00 88.38 85 VAL A O 1
ATOM 671 N N . LYS A 1 86 ? -3.741 4.184 14.924 1.00 82.25 86 LYS A N 1
ATOM 672 C CA . LYS A 1 86 ? -4.244 2.916 15.460 1.00 82.25 86 LYS A CA 1
ATOM 673 C C . LYS A 1 86 ? -5.648 2.620 14.921 1.00 82.25 86 LYS A C 1
ATOM 675 O O . LYS A 1 86 ? -6.518 3.490 14.901 1.00 82.25 86 LYS A O 1
ATOM 680 N N . GLY A 1 87 ? -5.850 1.391 14.448 1.00 81.25 87 GLY A N 1
ATOM 681 C CA . GLY A 1 87 ? -7.147 0.931 13.952 1.00 81.25 87 GLY A CA 1
ATOM 682 C C . GLY A 1 87 ? -7.586 1.509 12.607 1.00 81.25 87 GLY A C 1
ATOM 683 O O . GLY A 1 87 ? -8.745 1.341 12.218 1.00 81.25 87 GLY A O 1
ATOM 684 N N . SER A 1 88 ? -6.693 2.199 11.891 1.00 84.25 88 SER A N 1
ATOM 685 C CA . SER A 1 88 ? -7.007 2.750 10.572 1.00 84.25 88 SER A CA 1
ATOM 686 C C . SER A 1 88 ? -6.582 1.843 9.41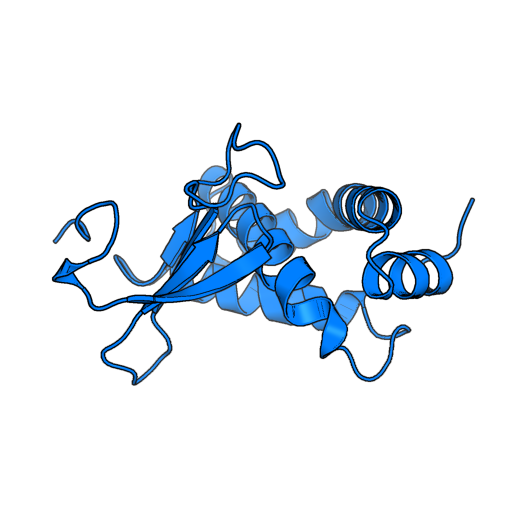5 1.00 84.25 88 SER A C 1
ATOM 688 O O . SER A 1 88 ? -7.135 1.976 8.328 1.00 84.25 88 SER A O 1
ATOM 690 N N . SER A 1 89 ? -5.660 0.904 9.636 1.00 87.44 89 SER A N 1
ATOM 691 C CA . SER A 1 89 ? -5.208 -0.056 8.628 1.00 87.44 89 SER A CA 1
ATOM 692 C C . SER A 1 89 ? -4.658 -1.321 9.268 1.00 87.44 89 SER A C 1
ATOM 694 O O . SER A 1 89 ? -4.129 -1.262 10.380 1.00 87.44 89 SER A O 1
ATOM 696 N N . ARG A 1 90 ? -4.731 -2.447 8.554 1.00 86.12 90 ARG A N 1
ATOM 697 C CA . ARG A 1 90 ? -4.011 -3.673 8.910 1.00 86.12 90 ARG A CA 1
ATOM 698 C C . ARG A 1 90 ? -3.720 -4.518 7.677 1.00 86.12 90 ARG A C 1
ATOM 700 O O . ARG A 1 90 ? -4.624 -4.810 6.892 1.00 86.12 90 ARG A O 1
ATOM 707 N N . TYR A 1 91 ? -2.476 -4.966 7.562 1.00 85.69 91 TYR A N 1
ATOM 708 C CA . TYR A 1 91 ? -2.061 -5.979 6.599 1.00 85.69 91 TYR A CA 1
ATOM 709 C C . TYR A 1 91 ? -2.175 -7.383 7.210 1.00 85.69 91 TYR A C 1
ATOM 711 O O . TYR A 1 91 ? -1.832 -7.593 8.371 1.00 85.69 91 TYR A O 1
ATOM 719 N N . LEU A 1 92 ? -2.703 -8.330 6.435 1.00 85.44 92 LEU A N 1
ATOM 720 C CA . LEU A 1 92 ? -2.986 -9.723 6.808 1.00 85.44 92 LEU A CA 1
ATOM 721 C C . LEU A 1 92 ? -2.564 -10.718 5.710 1.00 85.44 92 LEU A C 1
ATOM 723 O O . LEU A 1 92 ? -2.815 -11.912 5.831 1.00 85.44 92 LEU A O 1
ATOM 727 N N . GLY A 1 93 ? -1.931 -10.238 4.636 1.00 81.88 93 GLY A N 1
ATOM 728 C CA . GLY A 1 93 ? -1.647 -11.019 3.431 1.00 81.88 93 GLY A CA 1
ATOM 729 C C . GLY A 1 93 ? -0.488 -12.007 3.546 1.00 81.88 93 GLY A C 1
ATOM 730 O O . GLY A 1 93 ? -0.216 -12.725 2.587 1.00 81.88 93 GLY A O 1
ATOM 731 N N . ASN A 1 94 ? 0.214 -12.061 4.682 1.00 80.62 94 ASN A N 1
ATOM 732 C CA . ASN A 1 94 ? 1.364 -12.947 4.828 1.00 80.62 94 ASN A CA 1
ATOM 733 C C . ASN A 1 94 ? 0.936 -14.424 4.736 1.00 80.62 94 ASN A C 1
ATOM 735 O O . ASN A 1 94 ? 0.150 -14.902 5.552 1.00 80.62 94 ASN A O 1
ATOM 739 N N . GLY A 1 95 ? 1.446 -15.138 3.729 1.00 78.25 95 GLY A N 1
ATOM 740 C CA . GLY A 1 95 ? 1.088 -16.534 3.454 1.00 78.25 95 GLY A CA 1
ATOM 741 C C . GLY A 1 95 ? -0.304 -16.742 2.843 1.00 78.25 95 GLY A C 1
ATOM 742 O O . GLY A 1 95 ? -0.743 -17.884 2.724 1.00 78.25 95 GLY A O 1
ATOM 743 N N . VAL A 1 96 ? -1.002 -15.673 2.447 1.00 80.81 96 VAL A N 1
ATOM 744 C CA . VAL A 1 96 ? -2.308 -15.780 1.788 1.00 80.81 96 VAL A CA 1
ATOM 745 C C . VAL A 1 96 ? -2.112 -16.098 0.299 1.00 80.81 96 VAL A C 1
ATOM 747 O O . VAL A 1 96 ? -1.495 -15.297 -0.408 1.00 80.81 96 VAL A O 1
ATOM 750 N N . PRO A 1 97 ? -2.630 -17.233 -0.211 1.00 78.50 97 PRO A N 1
ATOM 751 C CA . PRO A 1 97 ? -2.551 -17.541 -1.632 1.00 78.50 97 PRO A CA 1
ATOM 752 C C . PRO A 1 97 ? -3.441 -16.585 -2.428 1.00 78.50 97 PRO A C 1
ATOM 754 O O . PRO A 1 97 ? -4.610 -16.373 -2.100 1.00 78.50 97 PRO A O 1
ATOM 757 N N . LEU A 1 98 ? -2.887 -16.013 -3.494 1.00 79.88 98 LEU A N 1
ATOM 758 C CA . LEU A 1 98 ? -3.642 -15.142 -4.384 1.00 79.88 98 LEU A CA 1
ATOM 759 C C . LEU A 1 98 ? -4.714 -15.945 -5.143 1.00 79.88 98 LEU A C 1
ATOM 761 O O . LEU A 1 98 ? -4.465 -17.069 -5.572 1.00 79.88 98 LEU A O 1
ATOM 765 N N . GLY A 1 99 ? -5.899 -15.359 -5.317 1.00 77.50 99 GLY A N 1
ATOM 766 C CA 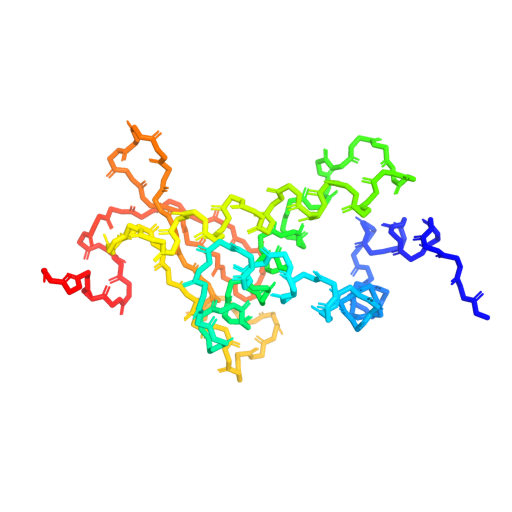. GLY A 1 99 ? -7.065 -15.980 -5.955 1.00 77.50 99 GLY A CA 1
ATOM 767 C C . GLY A 1 99 ? -8.102 -16.562 -4.987 1.00 77.50 99 GLY A C 1
ATOM 768 O O . GLY A 1 99 ? -9.192 -16.919 -5.428 1.00 77.50 99 GLY A O 1
ATOM 769 N N . ASP A 1 100 ? -7.807 -16.629 -3.686 1.00 81.12 100 ASP A N 1
ATOM 770 C CA . ASP A 1 100 ? -8.764 -17.082 -2.669 1.00 81.12 100 ASP A CA 1
ATOM 771 C C . ASP A 1 100 ? -9.801 -15.979 -2.349 1.00 81.12 100 ASP A C 1
ATOM 773 O O . ASP A 1 100 ? -9.458 -14.871 -1.930 1.00 81.12 100 ASP A O 1
ATOM 777 N N . GLN A 1 101 ? -11.087 -16.265 -2.570 1.00 78.19 101 GLN A N 1
ATOM 778 C CA . GLN A 1 101 ? -12.177 -15.281 -2.460 1.00 78.19 101 GLN A CA 1
ATOM 779 C C . GLN A 1 101 ? -12.556 -14.930 -1.018 1.00 78.19 101 GLN A C 1
ATOM 781 O O . GLN A 1 101 ? -13.139 -13.867 -0.787 1.00 78.19 101 GLN A O 1
ATOM 786 N N . ASP A 1 102 ? -12.216 -15.796 -0.062 1.00 79.88 102 ASP A N 1
ATOM 787 C CA . ASP A 1 102 ? -12.610 -15.652 1.342 1.00 79.88 102 ASP A CA 1
ATOM 788 C C . ASP A 1 102 ? -11.464 -15.130 2.217 1.00 79.88 102 ASP A C 1
ATOM 790 O O . ASP A 1 102 ? -11.645 -14.823 3.399 1.00 79.88 102 ASP A O 1
ATOM 794 N N . ARG A 1 103 ? -10.260 -14.994 1.647 1.00 86.12 103 ARG A N 1
ATOM 795 C CA . ARG A 1 103 ? -9.080 -14.522 2.375 1.00 86.12 103 ARG A CA 1
ATOM 796 C C . ARG A 1 103 ? -8.879 -13.031 2.221 1.00 86.12 103 ARG A C 1
ATOM 798 O O . ARG A 1 103 ? -8.856 -12.490 1.120 1.00 86.12 103 ARG A O 1
ATOM 805 N N . ILE A 1 104 ? -8.658 -12.378 3.354 1.00 87.88 104 ILE A N 1
ATOM 806 C CA . ILE A 1 104 ? -8.416 -10.942 3.435 1.00 87.88 104 ILE A CA 1
ATOM 807 C C . ILE A 1 104 ? -6.913 -10.691 3.434 1.00 87.88 104 ILE A C 1
ATOM 809 O O . ILE A 1 104 ? -6.174 -11.265 4.228 1.00 87.88 104 ILE A O 1
ATOM 813 N N . VAL A 1 105 ? -6.478 -9.806 2.543 1.00 89.31 105 VAL A N 1
ATOM 814 C CA . VAL A 1 105 ? -5.080 -9.385 2.393 1.00 89.31 105 VAL A CA 1
ATOM 815 C C . VAL A 1 105 ? -4.804 -8.149 3.237 1.00 89.31 105 VAL A C 1
ATOM 817 O O . VAL A 1 105 ? -3.781 -8.069 3.907 1.00 89.31 105 VAL A O 1
ATOM 820 N N . CYS A 1 106 ? -5.708 -7.172 3.229 1.00 91.00 106 CYS A N 1
ATOM 821 C CA . CYS A 1 106 ? -5.637 -6.020 4.120 1.00 91.00 106 CYS A CA 1
ATOM 822 C C . CYS A 1 106 ? -6.996 -5.341 4.258 1.00 91.00 106 CYS A C 1
ATOM 824 O O . CYS A 1 106 ? -7.907 -5.554 3.455 1.00 91.00 106 CYS A O 1
ATOM 826 N N . TRP A 1 107 ? -7.126 -4.481 5.259 1.00 91.44 107 TRP A N 1
ATOM 827 C CA . TRP A 1 107 ? -8.244 -3.554 5.359 1.00 91.44 107 TRP A CA 1
ATOM 828 C C . TRP A 1 107 ? -7.769 -2.184 5.813 1.00 91.44 107 TRP A C 1
ATOM 830 O O . TRP A 1 107 ? -6.762 -2.066 6.505 1.00 91.44 107 TRP A O 1
ATOM 840 N N . TYR A 1 108 ? -8.502 -1.141 5.425 1.00 90.56 108 TYR A N 1
ATOM 841 C CA . TYR A 1 108 ? -8.168 0.233 5.777 1.00 90.56 108 TYR A CA 1
ATOM 842 C C . TYR A 1 108 ? -9.382 1.156 5.814 1.00 90.56 108 TYR A C 1
ATOM 844 O O . TYR A 1 108 ? -10.352 0.990 5.070 1.00 90.56 108 TYR A O 1
ATOM 852 N N . LYS A 1 109 ? -9.320 2.165 6.679 1.00 88.38 109 LYS A N 1
ATOM 853 C CA . LYS A 1 109 ? -10.347 3.186 6.855 1.00 88.38 109 LYS A CA 1
ATOM 854 C C . LYS A 1 109 ? -10.099 4.341 5.899 1.00 88.38 109 LYS A C 1
ATOM 856 O O . LYS A 1 109 ? -9.006 4.898 5.831 1.00 88.38 109 LYS A O 1
ATOM 861 N N . LEU A 1 110 ? -11.136 4.761 5.184 1.00 79.31 110 LEU A N 1
ATOM 862 C CA . LEU A 1 110 ? -11.052 5.992 4.403 1.00 79.31 110 LEU A CA 1
ATOM 863 C C . LEU A 1 110 ? -11.158 7.195 5.347 1.00 79.31 110 LEU A C 1
ATOM 865 O O . LEU A 1 110 ? -12.067 7.263 6.175 1.00 79.31 110 LEU A O 1
ATOM 869 N N . LYS A 1 111 ? -10.254 8.173 5.211 1.00 78.38 111 LYS A N 1
ATOM 870 C CA . LYS A 1 111 ? -10.328 9.422 5.986 1.00 78.38 111 LYS A CA 1
ATOM 871 C C . LYS A 1 111 ? -11.701 10.077 5.823 1.00 78.38 111 LYS A C 1
ATOM 873 O O . LYS A 1 111 ? -12.138 10.330 4.705 1.00 78.38 111 LYS A O 1
ATOM 878 N N . GLY A 1 112 ? -12.353 10.358 6.950 1.00 77.62 112 GLY A N 1
ATOM 879 C CA . GLY A 1 112 ? -13.678 10.981 6.993 1.00 77.62 112 GLY A CA 1
ATOM 880 C C . GLY A 1 112 ? -14.849 10.045 6.677 1.00 77.62 112 GLY A C 1
ATOM 881 O O . GLY A 1 112 ? -15.988 10.493 6.732 1.00 77.62 112 GLY A O 1
ATOM 882 N N . ALA A 1 113 ? -14.605 8.764 6.380 1.00 76.62 113 ALA A N 1
ATOM 883 C CA . ALA A 1 113 ? -15.666 7.783 6.180 1.00 76.62 113 ALA A CA 1
ATOM 884 C C . ALA A 1 113 ? -15.903 6.949 7.448 1.00 76.62 113 ALA A C 1
ATOM 886 O O . ALA A 1 113 ? -14.965 6.578 8.158 1.00 76.62 113 ALA A O 1
ATOM 887 N N . GLY A 1 114 ? -17.169 6.605 7.698 1.00 80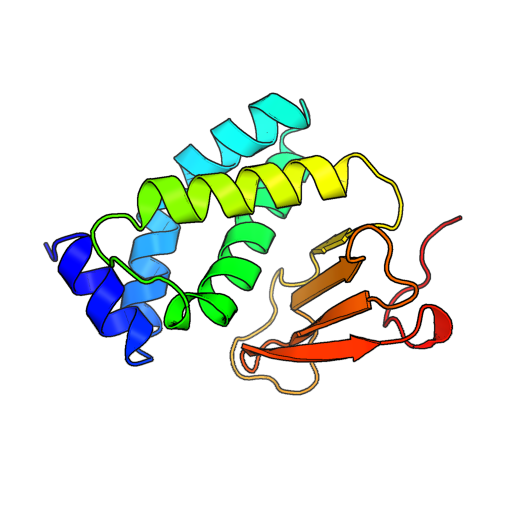.94 114 GLY A N 1
ATOM 888 C CA . GLY A 1 114 ? -17.570 5.647 8.735 1.00 80.94 114 GLY A CA 1
ATOM 889 C C . GLY A 1 114 ? -17.389 4.178 8.335 1.00 80.94 114 GLY A C 1
ATOM 890 O O . GLY A 1 114 ? -17.766 3.303 9.101 1.00 80.94 114 GLY A O 1
ATOM 891 N N . VAL A 1 115 ? -16.833 3.905 7.149 1.00 85.88 115 VAL A N 1
ATOM 892 C CA . VAL A 1 115 ? -16.697 2.557 6.578 1.00 85.88 115 VAL A CA 1
ATOM 893 C C . VAL A 1 115 ? -15.242 2.212 6.271 1.00 85.88 115 VAL A C 1
ATOM 895 O O . VAL A 1 115 ? -14.417 3.090 5.988 1.00 85.88 115 VAL A O 1
ATOM 898 N N . TYR A 1 116 ? -14.954 0.916 6.283 1.00 90.38 116 TYR A N 1
ATOM 899 C CA . TYR A 1 116 ? -13.669 0.334 5.921 1.00 90.38 116 TYR A CA 1
ATOM 900 C C . TYR A 1 116 ? -13.712 -0.236 4.508 1.00 90.38 116 TYR A C 1
ATOM 902 O O . TYR A 1 116 ? -14.764 -0.638 4.014 1.00 90.38 116 TYR A O 1
ATOM 910 N N . ARG A 1 117 ? -12.551 -0.289 3.857 1.00 91.62 117 ARG A N 1
ATOM 911 C CA . ARG A 1 117 ? -12.327 -1.073 2.643 1.00 91.62 117 ARG A CA 1
ATOM 912 C C . ARG A 1 117 ? -11.536 -2.313 2.995 1.00 91.62 117 ARG A C 1
ATOM 914 O O . ARG A 1 117 ? -10.486 -2.200 3.616 1.00 91.62 117 ARG A O 1
ATOM 921 N N . VAL A 1 118 ? -12.020 -3.459 2.544 1.00 91.69 118 VAL A N 1
ATOM 922 C CA . VAL A 1 118 ? -11.389 -4.764 2.722 1.00 91.69 118 VAL A CA 1
ATOM 923 C C . VAL A 1 118 ? -10.925 -5.255 1.360 1.00 91.69 118 VAL A C 1
ATOM 925 O O . VAL A 1 118 ? -11.719 -5.289 0.418 1.00 91.69 118 VAL A O 1
ATOM 928 N N . VAL A 1 119 ? -9.642 -5.583 1.256 1.00 91.38 119 VAL A N 1
ATOM 929 C CA . VAL A 1 119 ? -9.011 -6.165 0.071 1.00 91.38 119 VAL A CA 1
ATOM 930 C C . VAL A 1 119 ? -8.916 -7.669 0.269 1.00 91.38 119 VAL A C 1
ATOM 932 O O . VAL A 1 119 ? -8.342 -8.128 1.258 1.00 91.38 119 VAL A O 1
ATOM 935 N N . TYR A 1 120 ? -9.457 -8.418 -0.682 1.00 90.31 120 TYR A N 1
ATOM 936 C CA . TYR A 1 120 ? -9.448 -9.877 -0.690 1.00 90.31 120 TYR A CA 1
ATOM 937 C C . TYR A 1 120 ? -8.363 -10.415 -1.627 1.00 90.31 120 TYR A C 1
ATOM 939 O O . TYR A 1 120 ? -7.858 -9.696 -2.495 1.00 90.31 120 TYR A O 1
ATOM 947 N N . ALA A 1 121 ? -7.981 -11.678 -1.447 1.00 87.06 121 ALA A N 1
ATOM 948 C CA . ALA A 1 121 ? -6.940 -12.310 -2.251 1.00 87.06 121 ALA A CA 1
ATOM 949 C C . ALA A 1 121 ? -7.386 -12.593 -3.695 1.00 87.06 121 ALA A C 1
ATOM 951 O O . ALA A 1 121 ? -6.540 -12.721 -4.575 1.00 87.06 121 ALA A O 1
ATOM 952 N N . ASP A 1 122 ? -8.690 -12.572 -3.978 1.00 87.94 122 ASP A N 1
ATOM 953 C CA . ASP A 1 122 ? -9.259 -12.504 -5.333 1.00 87.94 122 ASP A CA 1
ATOM 954 C C . ASP A 1 122 ? -9.134 -11.116 -6.000 1.00 87.94 122 ASP A C 1
ATOM 956 O O . ASP A 1 122 ? -9.669 -10.898 -7.087 1.00 87.94 122 ASP A O 1
ATOM 960 N N . LEU A 1 123 ? -8.434 -10.172 -5.358 1.00 86.50 123 LEU A N 1
ATOM 961 C CA . LEU A 1 123 ? -8.252 -8.780 -5.781 1.00 86.50 123 LEU A CA 1
ATOM 962 C C . LEU A 1 123 ? -9.526 -7.925 -5.745 1.00 86.50 123 LEU A C 1
ATOM 964 O O . LEU A 1 123 ? -9.523 -6.793 -6.241 1.00 86.50 123 LEU A O 1
ATOM 968 N N . SER A 1 124 ? -10.607 -8.405 -5.127 1.00 88.81 124 SER A N 1
ATOM 969 C CA . SER A 1 124 ? -11.811 -7.605 -4.914 1.00 88.81 124 SER A CA 1
ATOM 970 C C . SER A 1 124 ? -11.652 -6.631 -3.738 1.00 88.81 124 SER A C 1
ATOM 972 O O . SER A 1 124 ? -10.947 -6.891 -2.760 1.00 88.81 124 SER A O 1
ATOM 974 N N . ILE A 1 125 ? -12.326 -5.475 -3.831 1.00 90.75 125 ILE A N 1
ATOM 975 C CA . ILE A 1 125 ? -12.502 -4.545 -2.705 1.00 90.75 125 ILE A CA 1
ATOM 976 C C . ILE A 1 125 ? -13.969 -4.529 -2.321 1.00 90.75 125 ILE A C 1
ATOM 978 O O . ILE A 1 125 ? -14.824 -4.251 -3.164 1.00 90.75 125 ILE A O 1
ATOM 982 N N . ARG A 1 126 ? -14.252 -4.738 -1.038 1.00 91.50 126 ARG A N 1
ATOM 983 C CA . ARG A 1 126 ? -15.605 -4.644 -0.478 1.00 91.50 126 ARG A CA 1
ATOM 984 C C . ARG A 1 126 ? -15.609 -3.631 0.663 1.00 91.50 126 ARG A C 1
ATOM 986 O O . ARG A 1 126 ? -14.597 -3.455 1.342 1.00 91.50 126 ARG A O 1
ATOM 993 N N . ASN A 1 127 ? -16.721 -2.925 0.842 1.00 91.50 127 ASN A N 1
ATOM 994 C CA . ASN A 1 127 ? -16.889 -2.063 2.010 1.00 91.50 127 ASN A CA 1
ATOM 995 C C . ASN A 1 127 ? -17.351 -2.918 3.197 1.00 91.50 127 ASN A C 1
ATOM 997 O O . ASN A 1 127 ? -18.151 -3.828 2.998 1.00 91.50 127 ASN A O 1
ATOM 1001 N N . ALA A 1 128 ? -16.877 -2.603 4.399 1.00 88.31 128 ALA A N 1
ATOM 1002 C CA . ALA A 1 128 ? -17.285 -3.257 5.641 1.00 88.31 128 ALA A CA 1
ATOM 1003 C C . ALA A 1 128 ? -17.560 -2.212 6.731 1.00 88.31 128 ALA A C 1
ATOM 1005 O O . ALA A 1 128 ? -16.878 -1.177 6.791 1.00 88.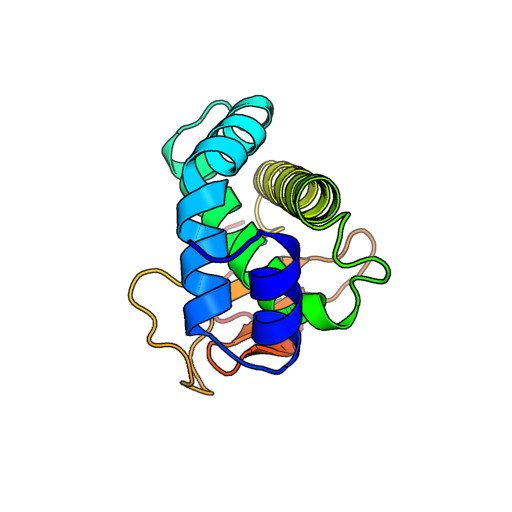31 128 ALA A O 1
ATOM 1006 N N . ALA A 1 129 ? -18.559 -2.471 7.577 1.00 85.69 129 ALA A N 1
ATOM 1007 C CA . ALA A 1 129 ? -18.755 -1.722 8.812 1.00 85.69 129 ALA A CA 1
ATOM 1008 C C . ALA A 1 129 ? -17.688 -2.133 9.852 1.00 85.69 129 ALA A C 1
ATOM 1010 O O . ALA A 1 129 ? -17.063 -3.185 9.697 1.00 85.69 129 ALA A O 1
ATOM 1011 N N . PRO A 1 130 ? -17.429 -1.319 10.893 1.00 81.62 130 PRO A N 1
ATOM 1012 C CA . PRO A 1 130 ? -16.489 -1.678 11.958 1.00 81.62 130 PRO A CA 1
ATOM 1013 C C . PRO A 1 130 ? -16.767 -3.052 12.594 1.00 81.62 130 PRO A C 1
ATOM 1015 O O . PRO A 1 130 ? -15.829 -3.787 12.889 1.00 81.62 130 PRO A O 1
ATOM 1018 N N . GLU A 1 131 ? -18.042 -3.398 12.777 1.00 81.62 131 GLU A N 1
ATOM 1019 C CA . GLU A 1 131 ? -18.526 -4.665 13.338 1.00 81.62 131 GLU A CA 1
ATOM 1020 C C . GLU A 1 131 ? -18.318 -5.886 12.425 1.00 81.62 131 GLU A C 1
ATOM 1022 O O . GLU A 1 131 ? -18.266 -7.009 12.922 1.00 81.62 131 GLU A O 1
ATOM 1027 N N . ASP A 1 132 ? -18.135 -5.669 11.120 1.00 81.44 132 ASP A N 1
ATOM 1028 C CA . ASP A 1 132 ? -17.954 -6.724 10.114 1.00 81.44 132 ASP A CA 1
ATOM 1029 C C . ASP A 1 132 ? -16.472 -6.976 9.777 1.00 81.44 132 ASP A C 1
ATOM 1031 O O . ASP A 1 132 ? -16.149 -7.769 8.887 1.00 81.44 132 ASP A O 1
ATOM 1035 N N . LEU A 1 133 ? -15.538 -6.276 10.436 1.00 75.62 133 LEU A N 1
ATOM 1036 C CA . LEU A 1 133 ? -14.112 -6.481 10.201 1.00 75.62 133 LEU A CA 1
ATOM 1037 C C . LEU A 1 133 ? -13.655 -7.837 10.770 1.00 75.62 133 LEU A C 1
ATOM 1039 O O . LEU A 1 133 ? -13.944 -8.161 11.920 1.00 75.62 133 LEU A O 1
ATOM 1043 N N . PRO A 1 134 ? -12.854 -8.609 10.013 1.00 64.44 134 PRO A N 1
ATOM 1044 C CA . PRO A 1 134 ? -12.434 -9.975 10.365 1.00 64.44 134 PRO A CA 1
ATOM 1045 C C . PRO A 1 134 ? -11.538 -10.070 11.612 1.00 64.44 134 PRO A C 1
ATOM 1047 O O . PRO A 1 134 ? -11.236 -11.168 12.070 1.00 64.44 134 PRO A O 1
ATOM 1050 N N . LEU A 1 135 ? -11.073 -8.938 12.145 1.00 62.09 135 LEU A N 1
ATOM 1051 C CA . LEU A 1 135 ? -10.364 -8.838 13.415 1.00 62.09 135 LEU A CA 1
ATOM 1052 C C . LEU A 1 135 ? -10.859 -7.575 14.126 1.00 62.09 135 LEU A C 1
ATOM 1054 O O . LEU A 1 135 ? -10.909 -6.523 13.478 1.00 62.09 135 LEU A O 1
ATOM 1058 N N . PRO A 1 136 ? -11.188 -7.636 15.428 1.00 51.16 136 PRO A N 1
ATOM 1059 C CA . PRO A 1 136 ? -11.583 -6.450 16.168 1.00 51.16 136 PRO A CA 1
ATOM 1060 C C . PRO A 1 136 ? -10.463 -5.410 16.098 1.00 51.16 136 PRO A C 1
ATOM 1062 O O . PRO A 1 136 ? -9.279 -5.722 16.258 1.00 51.16 136 PRO A O 1
ATOM 1065 N N . VAL A 1 137 ? -10.847 -4.163 15.837 1.00 50.72 137 VAL A N 1
ATOM 1066 C CA . VAL A 1 137 ? -9.961 -3.015 16.003 1.00 50.72 137 VAL A CA 1
ATOM 1067 C C . VAL A 1 137 ? -9.591 -2.979 17.483 1.00 50.72 137 VAL A C 1
ATOM 1069 O O . VAL A 1 137 ? -10.457 -2.717 18.314 1.00 50.72 137 VAL A O 1
ATOM 1072 N N . GLU A 1 138 ? -8.350 -3.322 17.836 1.00 44.75 138 GLU A N 1
ATOM 1073 C CA . GLU A 1 138 ? -7.922 -3.235 19.234 1.00 44.75 138 GLU A CA 1
ATOM 1074 C C . GLU A 1 138 ? -8.118 -1.789 19.728 1.00 44.75 138 GLU A C 1
ATOM 1076 O O . GLU A 1 138 ? -7.640 -0.870 19.049 1.00 44.75 138 GLU A O 1
ATOM 1081 N N . PRO A 1 139 ? -8.823 -1.582 20.859 1.00 47.06 139 PRO A N 1
ATOM 1082 C CA . PRO A 1 139 ? -9.181 -0.257 21.367 1.00 47.06 139 PRO A CA 1
ATOM 1083 C C . PRO A 1 139 ? -7.953 0.592 21.692 1.00 47.06 139 PRO A C 1
ATOM 1085 O O . PRO A 1 139 ? -6.962 0.037 22.220 1.00 47.06 139 PRO A O 1
#

Foldseek 3Di:
DDDQLRLLVVLLVVPVVSLVVVCVVCQVVLLVLLCVQQVDNVLSNLLSQVLSLVCSLCSPVPPDSVCSVVVSSVSSNVSSVLSVDQLFKGADQVVPAALDAPAWGMKGHDVPDQWIWTAGSPSDIDIDHQVRDPDHRDD

Sequence (139 aa):
MDSELELVRTARAGDLDSFGRLCERYYAPLVAVAYGVLKDHQLAEDAAQEAFARGLVSLHRLKEPGRFAPWLVRICRNVAVDHTVKGSSRYLGNGVPLGDQDRIVCWYKLKGAGVYRVVYADLSIRNAAPEDLPLPVEP

Secondary structure (DSSP, 8-state):
---HHHHHHHHHTT-HHHHHHHHHHHHHHHHHHHHHHH--HHHHHHHHHHHHHHHHHHGGG-S-GGGHHHHHHHHHHHHHHHHTSTTSEEE--TTPPTT-SS-EEEEEEPTT-S-EEEEETTS-EEEE-GGG-SS----

pLDDT: mean 89.42, std 10.08, range [44.75, 98.44]